Protein AF-A0A445BK35-F1 (afdb_monomer)

Mean predicted aligned error: 13.05 Å

Structure (mmCIF, N/CA/C/O backbone):
data_AF-A0A445BK35-F1
#
_en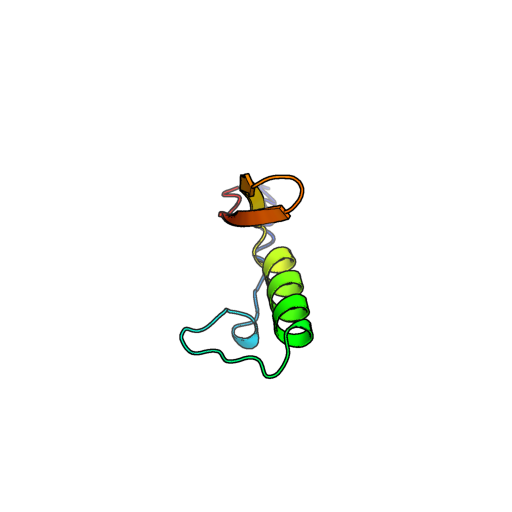try.id   AF-A0A445BK35-F1
#
loop_
_atom_site.group_PDB
_atom_site.id
_atom_site.type_symbol
_atom_site.label_atom_id
_atom_site.label_alt_id
_atom_site.label_comp_id
_atom_site.label_asym_id
_atom_site.label_entity_id
_atom_site.label_seq_id
_atom_site.pdbx_PDB_ins_code
_atom_site.Cartn_x
_atom_site.Cartn_y
_atom_site.Cartn_z
_atom_site.occupancy
_atom_site.B_iso_or_equiv
_atom_site.auth_seq_id
_atom_site.auth_comp_id
_atom_site.auth_asym_id
_atom_site.auth_atom_id
_atom_site.pdbx_PDB_model_num
ATOM 1 N N . MET A 1 1 ? 34.428 11.688 -17.754 1.00 36.22 1 MET A N 1
ATOM 2 C CA . MET A 1 1 ? 33.797 10.403 -17.384 1.00 36.22 1 MET A CA 1
ATOM 3 C C . MET A 1 1 ? 32.621 10.694 -16.467 1.00 36.22 1 MET A C 1
ATOM 5 O O . MET A 1 1 ? 32.774 10.906 -15.275 1.00 36.22 1 MET A O 1
ATOM 9 N N . ASN A 1 2 ? 31.457 10.832 -17.079 1.00 38.91 2 ASN A N 1
ATOM 10 C CA . ASN A 1 2 ? 30.156 11.110 -16.490 1.00 38.91 2 ASN A CA 1
ATOM 11 C C . ASN A 1 2 ? 29.551 9.798 -15.972 1.00 38.91 2 ASN A C 1
ATOM 13 O O . ASN A 1 2 ? 28.715 9.190 -16.631 1.00 38.91 2 ASN A O 1
ATOM 17 N N . ASN A 1 3 ? 29.974 9.363 -14.782 1.00 40.97 3 ASN A N 1
ATOM 18 C CA . ASN A 1 3 ? 29.303 8.281 -14.059 1.00 40.97 3 ASN A CA 1
ATOM 19 C C . ASN A 1 3 ? 28.043 8.823 -13.376 1.00 40.97 3 ASN A C 1
ATOM 21 O O . ASN A 1 3 ? 27.946 8.908 -12.155 1.00 40.97 3 ASN A O 1
ATOM 25 N N . SER A 1 4 ? 27.056 9.196 -14.186 1.00 43.88 4 SER A N 1
ATOM 26 C CA . SER A 1 4 ? 25.677 9.328 -13.734 1.00 43.88 4 SER A CA 1
ATOM 27 C C . SER A 1 4 ? 25.072 7.929 -13.725 1.00 43.88 4 SER A C 1
ATOM 29 O O . SER A 1 4 ? 24.281 7.587 -14.598 1.00 43.88 4 SER A O 1
ATOM 31 N N . THR A 1 5 ? 25.459 7.094 -12.757 1.00 44.53 5 THR A N 1
ATOM 32 C CA . THR A 1 5 ? 24.739 5.853 -12.463 1.00 44.53 5 THR A CA 1
ATOM 33 C C . THR A 1 5 ? 23.345 6.249 -11.985 1.00 44.53 5 THR A C 1
ATOM 35 O O . THR A 1 5 ? 23.068 6.531 -10.816 1.00 44.53 5 THR A O 1
ATOM 38 N N . SER A 1 6 ? 22.433 6.371 -12.946 1.00 48.00 6 SER A N 1
ATOM 39 C CA . SER A 1 6 ? 21.019 6.218 -12.697 1.00 48.00 6 SER A CA 1
ATOM 40 C C . SER A 1 6 ? 20.869 4.855 -12.036 1.00 48.00 6 SER A C 1
ATOM 42 O O . SER A 1 6 ? 20.981 3.830 -12.701 1.00 48.00 6 SER A O 1
ATOM 44 N N . ASN A 1 7 ? 20.656 4.840 -10.719 1.00 50.72 7 ASN A N 1
ATOM 45 C CA . 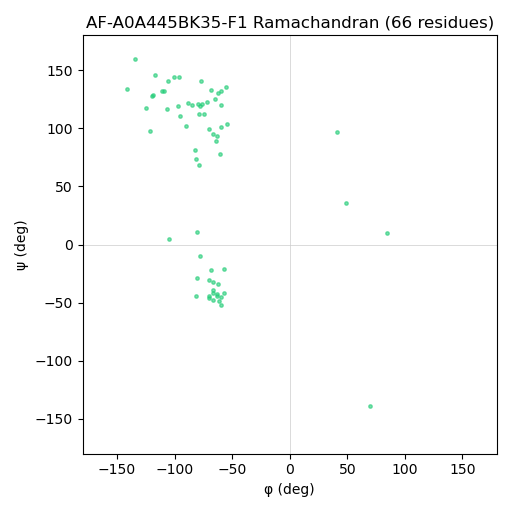ASN A 1 7 ? 20.000 3.727 -10.050 1.00 50.72 7 ASN A CA 1
ATOM 46 C C . ASN A 1 7 ? 18.605 3.623 -10.671 1.00 50.72 7 ASN A C 1
ATOM 48 O O . ASN A 1 7 ? 17.628 4.150 -10.141 1.00 50.72 7 ASN A O 1
ATOM 52 N N . GLN A 1 8 ? 18.540 3.043 -11.865 1.00 54.25 8 GLN A N 1
ATOM 53 C CA . GLN A 1 8 ? 17.327 2.545 -12.462 1.00 54.25 8 GLN A CA 1
ATOM 54 C C . GLN A 1 8 ? 16.922 1.441 -11.498 1.00 54.25 8 GLN A C 1
ATOM 56 O O . GLN A 1 8 ? 17.496 0.358 -11.513 1.00 54.25 8 GLN A O 1
ATOM 61 N N . CYS A 1 9 ? 16.068 1.784 -10.533 1.00 58.81 9 CYS A N 1
ATOM 62 C CA . CYS A 1 9 ? 15.488 0.793 -9.651 1.00 58.81 9 CYS A CA 1
ATOM 63 C C . CYS A 1 9 ? 14.731 -0.156 -10.567 1.00 58.81 9 CYS A C 1
ATOM 65 O O . CYS A 1 9 ? 13.677 0.195 -11.097 1.00 58.81 9 CYS A O 1
ATOM 67 N N . VAL A 1 10 ? 15.346 -1.302 -10.840 1.00 58.28 10 VAL A N 1
ATOM 68 C CA . VAL A 1 10 ? 14.729 -2.402 -11.558 1.00 58.28 10 VAL A CA 1
ATOM 69 C C . VAL A 1 10 ? 13.630 -2.886 -10.627 1.00 58.28 10 VAL A C 1
ATOM 71 O O . VAL A 1 10 ? 13.881 -3.575 -9.643 1.00 58.28 10 VAL A O 1
ATOM 74 N N . VAL A 1 11 ? 12.420 -2.382 -10.851 1.00 57.97 11 VAL A N 1
ATOM 75 C CA . VAL A 1 11 ? 11.226 -2.907 -10.205 1.00 57.97 11 VAL A CA 1
ATOM 76 C C . VAL A 1 11 ? 10.957 -4.220 -10.920 1.00 57.97 11 VAL A C 1
ATOM 78 O O . VAL A 1 11 ? 10.644 -4.187 -12.110 1.00 57.97 11 VAL A O 1
ATOM 81 N N . ASP A 1 12 ? 11.108 -5.358 -10.239 1.00 66.00 12 ASP A N 1
ATOM 82 C CA . ASP A 1 12 ? 10.679 -6.622 -10.839 1.00 66.00 12 ASP A CA 1
ATOM 83 C C . ASP A 1 12 ? 9.206 -6.501 -11.235 1.00 66.00 12 ASP A C 1
ATOM 85 O O . ASP A 1 12 ? 8.377 -6.008 -10.464 1.00 66.00 12 ASP A O 1
ATOM 89 N N . GLU A 1 13 ? 8.863 -6.976 -12.431 1.00 67.75 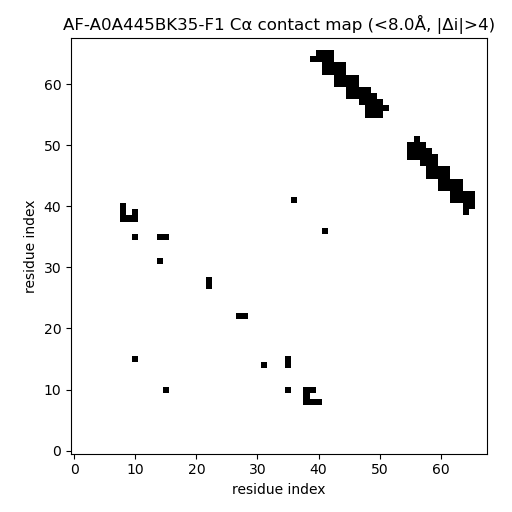13 GLU A N 1
ATOM 90 C CA . GLU A 1 13 ? 7.505 -6.888 -12.983 1.00 67.75 13 GLU A CA 1
ATOM 91 C C . GLU A 1 13 ? 6.441 -7.531 -12.079 1.00 67.75 13 GLU A C 1
ATOM 93 O O . GLU A 1 13 ? 5.257 -7.197 -12.165 1.00 67.75 13 GLU A O 1
ATOM 98 N N . GLN A 1 14 ? 6.857 -8.430 -11.183 1.00 70.56 14 GLN A N 1
ATOM 99 C CA . GLN A 1 14 ? 6.003 -9.045 -10.167 1.00 70.56 14 GLN A CA 1
ATOM 100 C C . GLN A 1 14 ? 5.527 -8.060 -9.083 1.00 70.56 14 GLN A C 1
ATOM 102 O O . GLN A 1 14 ? 4.499 -8.299 -8.454 1.00 70.56 14 GLN A O 1
ATOM 107 N N . PHE A 1 15 ? 6.237 -6.945 -8.881 1.00 70.31 15 PHE A N 1
ATOM 108 C CA . PHE A 1 15 ? 5.907 -5.898 -7.906 1.00 70.31 15 PHE A CA 1
ATOM 109 C C . PHE A 1 15 ? 5.331 -4.633 -8.542 1.00 70.31 15 PHE A C 1
ATOM 111 O O . PHE A 1 15 ? 5.081 -3.649 -7.845 1.00 70.31 15 PHE A O 1
ATOM 118 N N . VAL A 1 16 ? 5.099 -4.642 -9.856 1.00 74.44 16 VAL A N 1
ATOM 119 C CA . VAL A 1 16 ? 4.342 -3.585 -10.526 1.00 74.44 16 VAL A CA 1
ATOM 120 C C . VAL A 1 16 ? 2.857 -3.808 -10.218 1.00 74.44 16 VAL A C 1
ATOM 122 O O . VAL A 1 16 ? 2.331 -4.873 -10.554 1.00 74.44 16 VAL A O 1
ATOM 125 N N . PRO A 1 17 ? 2.156 -2.841 -9.591 1.00 77.25 17 PRO A N 1
ATOM 126 C CA . PRO A 1 17 ? 0.728 -2.963 -9.341 1.00 77.25 17 PRO A CA 1
ATOM 127 C C . PRO A 1 17 ? -0.007 -3.126 -10.672 1.00 77.25 17 PRO A C 1
ATOM 129 O O . PRO A 1 17 ? 0.069 -2.255 -11.541 1.00 77.25 17 PRO A O 1
ATOM 132 N N . LYS A 1 18 ? -0.717 -4.242 -10.841 1.00 81.56 18 LYS A N 1
ATOM 133 C CA . LYS A 1 18 ? -1.539 -4.503 -12.027 1.00 81.56 18 LYS A CA 1
ATOM 134 C C . LYS A 1 18 ? -2.996 -4.210 -11.710 1.00 81.56 18 LYS A C 1
ATOM 136 O O . LYS A 1 18 ? -3.471 -4.451 -10.599 1.00 81.56 18 LYS A O 1
ATOM 141 N N . PHE A 1 19 ? -3.710 -3.687 -12.700 1.00 73.88 19 PHE A N 1
ATOM 142 C CA . PHE A 1 19 ? -5.144 -3.484 -12.571 1.00 73.88 19 PHE A CA 1
ATOM 143 C C . PHE A 1 19 ? -5.829 -4.834 -12.314 1.00 73.88 19 PHE A C 1
ATOM 145 O O . PHE A 1 19 ? -5.526 -5.815 -12.991 1.00 73.88 19 PHE A O 1
ATOM 152 N N . GLY A 1 20 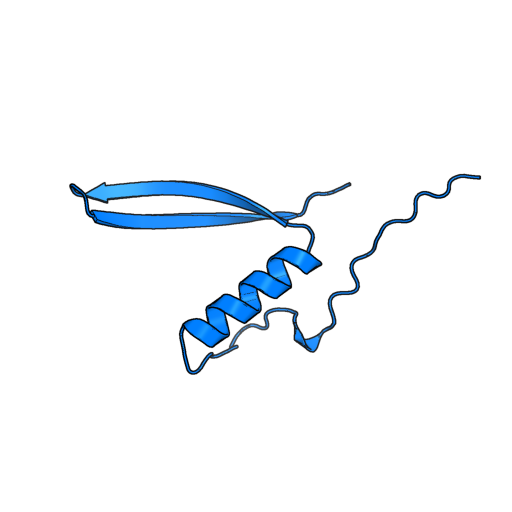? -6.708 -4.895 -11.313 1.00 80.00 20 GLY A N 1
ATOM 153 C CA . GLY A 1 20 ? -7.351 -6.146 -10.896 1.00 80.00 20 GLY A CA 1
ATOM 154 C C . GLY A 1 20 ? -6.546 -7.006 -9.914 1.00 80.00 20 GLY A C 1
ATOM 155 O O . GLY A 1 20 ? -6.951 -8.132 -9.645 1.00 80.00 20 GLY A O 1
ATOM 156 N N . MET A 1 21 ? -5.440 -6.508 -9.347 1.00 85.94 21 MET A N 1
ATOM 157 C CA . MET A 1 21 ? -4.838 -7.148 -8.172 1.00 85.94 21 MET A CA 1
ATOM 158 C C . MET A 1 21 ? -5.812 -7.122 -6.986 1.00 85.94 21 MET A C 1
ATOM 160 O O . MET A 1 21 ? -6.338 -6.072 -6.618 1.00 85.94 21 MET A O 1
ATOM 164 N N . THR A 1 22 ? -6.010 -8.279 -6.361 1.00 87.81 22 THR A N 1
ATOM 165 C CA . THR A 1 22 ? -6.786 -8.447 -5.127 1.00 87.81 22 THR A CA 1
ATOM 166 C C . THR A 1 22 ? -5.896 -9.021 -4.034 1.00 87.81 22 THR A C 1
ATOM 168 O O . THR A 1 22 ? -5.274 -10.063 -4.235 1.00 87.81 22 THR A O 1
ATOM 171 N N . PHE A 1 23 ? -5.871 -8.367 -2.875 1.00 87.19 23 PHE A N 1
ATOM 172 C CA . PHE A 1 23 ? -5.202 -8.857 -1.667 1.00 87.19 23 PHE A CA 1
ATOM 173 C C . PHE A 1 23 ? -6.221 -9.560 -0.770 1.00 87.19 23 PHE A C 1
ATOM 175 O O . PHE A 1 23 ? -7.377 -9.133 -0.708 1.00 87.19 23 PHE A O 1
ATOM 182 N N . LYS A 1 24 ? -5.819 -10.634 -0.081 1.00 91.31 24 LYS A N 1
ATOM 183 C CA . LYS A 1 24 ? -6.725 -11.357 0.828 1.00 91.31 24 LYS A CA 1
ATOM 184 C C . LYS A 1 24 ? -6.842 -10.647 2.170 1.00 91.31 24 LYS A C 1
ATOM 186 O O . LYS A 1 24 ? -7.877 -10.747 2.824 1.00 91.31 24 LYS A O 1
ATOM 191 N N . THR A 1 25 ? -5.795 -9.930 2.572 1.00 92.19 25 THR A N 1
ATOM 192 C CA . THR A 1 25 ? -5.744 -9.182 3.830 1.00 92.19 25 THR A CA 1
ATOM 193 C C . THR A 1 25 ? -5.182 -7.775 3.625 1.00 92.19 25 THR A C 1
ATOM 195 O O . THR A 1 25 ? -4.502 -7.476 2.641 1.00 92.19 25 THR A O 1
ATOM 198 N N . LEU A 1 26 ? -5.467 -6.885 4.579 1.00 85.44 26 LEU A N 1
ATOM 199 C CA . LEU A 1 26 ? -4.941 -5.518 4.571 1.00 85.44 26 LEU A CA 1
ATOM 200 C C . LEU A 1 26 ? -3.419 -5.483 4.779 1.00 85.44 26 LEU A C 1
ATOM 202 O O . LEU A 1 26 ? -2.743 -4.610 4.241 1.00 85.44 26 LEU A O 1
ATOM 206 N N . GLU A 1 27 ? -2.884 -6.434 5.542 1.00 90.38 27 GLU A N 1
ATOM 207 C CA . GLU A 1 27 ? -1.453 -6.542 5.832 1.00 90.38 27 GLU A CA 1
ATOM 208 C C . GLU A 1 27 ? -0.645 -6.881 4.571 1.00 90.38 27 GLU A C 1
ATOM 210 O O . GLU A 1 27 ? 0.363 -6.231 4.296 1.00 90.38 27 GLU A O 1
ATOM 215 N N . GLU A 1 28 ? -1.150 -7.797 3.734 1.00 88.50 28 GLU A N 1
ATOM 216 C CA . GLU A 1 28 ? -0.563 -8.114 2.423 1.00 88.50 28 GLU A CA 1
ATOM 217 C C . GLU A 1 28 ? -0.529 -6.889 1.499 1.00 88.50 28 GLU A C 1
ATOM 219 O O . GLU A 1 28 ? 0.494 -6.603 0.872 1.00 88.50 28 GLU A O 1
ATOM 224 N N . ALA A 1 29 ? -1.631 -6.133 1.442 1.00 86.62 29 ALA A N 1
ATOM 225 C CA . ALA A 1 29 ? -1.690 -4.901 0.659 1.00 86.62 29 ALA A CA 1
ATOM 226 C C . ALA A 1 29 ? -0.693 -3.853 1.187 1.00 86.62 29 ALA A C 1
ATOM 228 O O . ALA A 1 29 ? 0.001 -3.192 0.410 1.00 86.62 29 ALA A O 1
ATOM 229 N N . GLY A 1 30 ? -0.598 -3.717 2.513 1.00 86.94 30 GLY A N 1
ATOM 230 C CA . GLY A 1 30 ? 0.301 -2.779 3.178 1.00 86.94 30 GLY A CA 1
ATOM 231 C C . GLY A 1 30 ? 1.774 -3.056 2.880 1.00 86.94 30 GLY A C 1
ATOM 232 O O . GLY A 1 30 ? 2.503 -2.143 2.483 1.00 86.94 30 GLY A O 1
ATOM 233 N N . GLU A 1 31 ? 2.211 -4.309 3.013 1.00 87.75 31 GLU A N 1
ATOM 234 C CA . GLU A 1 31 ? 3.594 -4.702 2.722 1.00 87.75 31 GLU A CA 1
ATOM 235 C C . GLU A 1 31 ? 3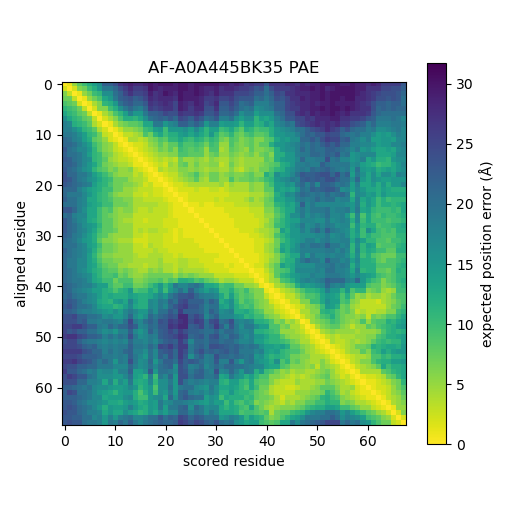.932 -4.561 1.227 1.00 87.75 31 GLU A C 1
ATOM 237 O O . GLU A 1 31 ? 4.997 -4.032 0.890 1.00 87.75 31 GLU A O 1
ATOM 242 N N . PHE A 1 32 ? 3.005 -4.904 0.322 1.00 85.50 32 PHE A N 1
ATOM 243 C CA . PHE A 1 32 ? 3.204 -4.739 -1.122 1.00 85.50 32 PHE A CA 1
ATOM 244 C C . PHE A 1 32 ? 3.459 -3.274 -1.513 1.00 85.50 32 PHE A C 1
ATOM 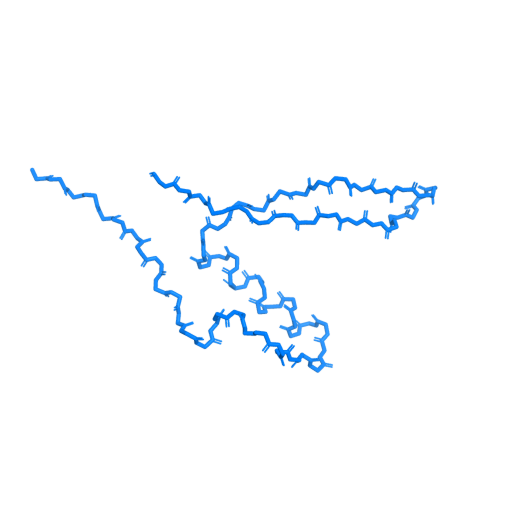246 O O . PHE A 1 32 ? 4.467 -2.955 -2.151 1.00 85.50 32 PHE A O 1
ATOM 253 N N . TYR A 1 33 ? 2.591 -2.349 -1.088 1.00 80.94 33 TYR A N 1
ATOM 254 C CA . TYR A 1 33 ? 2.742 -0.931 -1.431 1.00 80.94 33 TYR A CA 1
ATOM 255 C C . TYR A 1 33 ? 3.933 -0.270 -0.730 1.00 80.94 33 T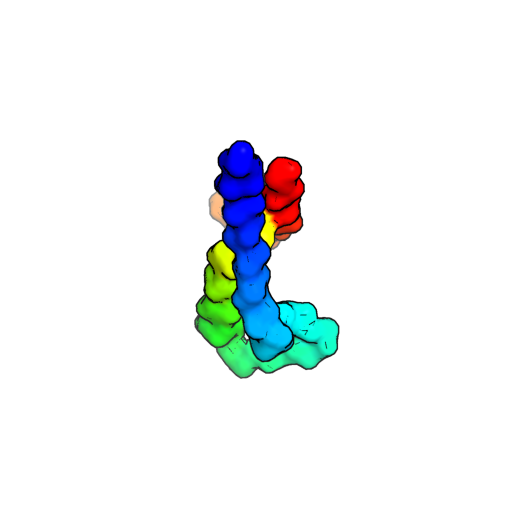YR A C 1
ATOM 257 O O . TYR A 1 33 ? 4.570 0.622 -1.298 1.00 80.94 33 TYR A O 1
ATOM 265 N N . LYS A 1 34 ? 4.292 -0.728 0.472 1.00 80.69 34 LYS A N 1
ATOM 266 C CA . LYS A 1 34 ? 5.503 -0.290 1.174 1.00 80.69 34 LYS A CA 1
ATOM 267 C C . LYS A 1 34 ? 6.761 -0.680 0.400 1.00 80.69 34 LYS A C 1
ATOM 269 O O . LYS A 1 34 ? 7.640 0.165 0.227 1.00 80.69 34 LYS A O 1
ATOM 274 N N . TYR A 1 35 ? 6.835 -1.904 -0.118 1.00 81.44 35 TYR A N 1
ATOM 275 C CA . TYR A 1 35 ? 7.951 -2.352 -0.950 1.00 81.44 35 TYR A CA 1
ATOM 276 C C . TYR A 1 35 ? 8.006 -1.607 -2.295 1.00 81.44 35 TYR A C 1
ATOM 278 O O . TYR A 1 35 ? 9.040 -1.031 -2.640 1.00 81.44 35 TYR A O 1
ATOM 286 N N . TYR A 1 36 ? 6.874 -1.499 -2.994 1.00 79.88 36 TYR A N 1
ATOM 287 C CA . TYR A 1 36 ? 6.764 -0.745 -4.246 1.00 79.88 36 TYR A CA 1
ATOM 288 C C . TYR A 1 36 ? 7.184 0.727 -4.092 1.00 79.88 36 TYR A C 1
ATOM 290 O O . TYR A 1 36 ? 7.920 1.256 -4.925 1.00 79.88 36 TYR A O 1
ATOM 298 N N . SER A 1 37 ? 6.790 1.386 -2.995 1.00 73.56 37 SER A N 1
ATOM 299 C CA . SER A 1 37 ? 7.151 2.786 -2.734 1.00 73.56 37 SER A CA 1
ATOM 300 C C . SER A 1 37 ? 8.661 3.011 -2.582 1.00 73.56 37 SER A C 1
ATOM 302 O O . SER A 1 37 ? 9.164 4.048 -3.019 1.00 73.56 37 SER A O 1
ATOM 304 N N . LYS A 1 38 ? 9.389 2.030 -2.022 1.00 75.00 38 LYS A N 1
ATOM 305 C CA . LYS A 1 38 ? 10.855 2.062 -1.917 1.00 75.00 38 LYS A CA 1
ATOM 306 C C . LYS A 1 38 ? 11.511 1.907 -3.283 1.00 75.00 38 LYS A C 1
ATOM 308 O O . LYS A 1 38 ? 12.445 2.641 -3.587 1.00 75.00 38 LYS A O 1
ATOM 313 N N . LEU A 1 39 ? 11.024 0.966 -4.093 1.00 73.69 39 LEU A N 1
ATOM 314 C CA . LEU A 1 39 ? 11.615 0.681 -5.397 1.00 73.69 39 LEU A CA 1
ATOM 315 C C . LEU A 1 39 ? 11.376 1.809 -6.394 1.00 73.69 39 LEU A C 1
ATOM 317 O O . LEU A 1 39 ? 12.287 2.252 -7.079 1.00 73.69 39 LEU A O 1
ATOM 321 N N . ALA A 1 40 ? 10.158 2.322 -6.474 1.00 67.94 40 ALA A N 1
ATOM 322 C CA . ALA A 1 40 ? 9.817 3.267 -7.524 1.00 67.94 40 ALA A CA 1
ATOM 323 C C . ALA A 1 40 ? 10.271 4.717 -7.236 1.00 67.94 40 ALA A C 1
ATOM 325 O O . ALA A 1 40 ? 9.904 5.637 -7.970 1.00 67.94 40 ALA A O 1
ATOM 326 N N . CYS A 1 41 ? 11.105 4.932 -6.204 1.00 65.25 41 CYS A N 1
ATOM 327 C CA . CYS A 1 41 ? 11.672 6.236 -5.831 1.00 65.25 41 CYS A CA 1
ATOM 328 C C . CYS A 1 41 ? 10.610 7.351 -5.754 1.00 65.25 41 CYS A C 1
ATOM 330 O O . CYS A 1 41 ? 10.852 8.505 -6.126 1.00 65.25 41 CYS A O 1
ATOM 332 N N . PHE A 1 42 ? 9.408 7.006 -5.290 1.00 66.62 42 PHE A N 1
ATOM 333 C CA . PHE A 1 42 ? 8.332 7.970 -5.125 1.00 66.62 42 PHE A CA 1
ATOM 334 C C . PHE A 1 42 ? 8.568 8.810 -3.874 1.00 66.62 42 PHE A C 1
ATOM 336 O O . PHE A 1 42 ? 8.949 8.297 -2.823 1.00 66.62 42 PHE A O 1
ATOM 343 N N . SER A 1 43 ? 8.279 10.107 -3.950 1.00 60.94 43 SER A N 1
ATOM 344 C CA . SER A 1 43 ? 8.014 10.875 -2.737 1.00 60.94 43 SER A CA 1
ATOM 345 C C . SER A 1 43 ? 6.547 10.707 -2.363 1.00 60.94 43 SER A C 1
ATOM 347 O O . SER A 1 43 ? 5.661 11.081 -3.135 1.00 60.94 43 SER A O 1
ATOM 349 N N . THR A 1 44 ? 6.291 10.170 -1.176 1.00 60.25 44 THR A N 1
ATOM 350 C CA . THR A 1 44 ? 4.971 10.183 -0.548 1.00 60.25 44 THR A CA 1
ATOM 351 C C . THR A 1 44 ? 4.649 11.592 -0.078 1.00 60.25 44 THR A C 1
ATOM 353 O O . THR A 1 44 ? 5.380 12.180 0.718 1.00 60.25 44 THR A O 1
ATOM 356 N N . LYS A 1 45 ? 3.533 12.145 -0.551 1.00 74.00 45 LYS A N 1
ATOM 357 C CA . LYS A 1 45 ? 2.983 13.400 -0.044 1.00 74.00 45 LYS A CA 1
ATOM 358 C C . LYS A 1 45 ? 1.546 13.163 0.389 1.00 74.00 45 LYS A C 1
ATOM 360 O O . LYS A 1 45 ? 0.689 12.827 -0.424 1.00 74.00 45 LYS A O 1
ATOM 365 N N . ILE A 1 46 ? 1.288 13.346 1.678 1.00 70.38 46 ILE A N 1
ATOM 366 C CA . ILE A 1 46 ? -0.070 13.318 2.219 1.00 70.38 46 ILE A CA 1
ATOM 367 C C . ILE A 1 46 ? -0.690 14.687 1.926 1.00 70.38 46 ILE A C 1
ATOM 369 O O . ILE A 1 46 ? -0.153 15.722 2.325 1.00 70.38 46 ILE A O 1
ATOM 373 N N . ARG A 1 47 ? -1.794 14.707 1.184 1.00 68.44 47 ARG A N 1
ATOM 374 C CA . ARG A 1 47 ? -2.619 15.892 0.935 1.00 68.44 47 ARG A CA 1
ATOM 375 C C . ARG A 1 47 ? -4.010 15.667 1.524 1.00 68.44 47 ARG A C 1
ATOM 377 O O . ARG A 1 47 ? -4.505 14.554 1.543 1.00 68.44 47 ARG A O 1
ATOM 384 N N . ASN A 1 48 ? -4.616 16.747 2.014 1.00 58.88 48 ASN A N 1
ATOM 385 C CA . ASN A 1 48 ? -5.977 16.822 2.557 1.00 58.88 48 ASN A CA 1
ATOM 386 C C . ASN A 1 48 ? -6.420 15.647 3.447 1.00 58.88 48 ASN A C 1
ATOM 388 O O . ASN A 1 48 ? -6.946 14.636 2.989 1.00 58.88 48 ASN A O 1
ATOM 392 N N . THR A 1 49 ? -6.299 15.861 4.751 1.00 67.56 49 THR A N 1
ATOM 393 C CA . THR A 1 49 ? -7.025 15.141 5.796 1.00 67.56 49 THR A CA 1
ATOM 394 C C . THR A 1 49 ? -8.334 15.878 6.081 1.00 67.56 49 THR A C 1
ATOM 396 O O . THR A 1 49 ? -8.335 16.898 6.768 1.00 67.56 49 THR A O 1
ATOM 399 N N . THR A 1 50 ? -9.470 15.401 5.566 1.00 71.94 50 THR A N 1
ATOM 400 C CA . THR A 1 50 ? -10.767 15.942 6.011 1.00 71.94 50 THR A CA 1
ATOM 401 C C . THR A 1 50 ? -11.098 15.319 7.363 1.00 71.94 50 THR A C 1
ATOM 403 O O . THR A 1 50 ? -11.208 14.097 7.468 1.00 71.94 50 THR A O 1
ATOM 406 N N . ARG A 1 51 ? -11.231 16.140 8.406 1.00 72.38 51 ARG A N 1
ATOM 407 C CA . ARG A 1 51 ? -11.591 15.693 9.758 1.00 72.38 51 ARG A CA 1
ATOM 408 C C . ARG A 1 51 ? -13.033 16.071 10.068 1.00 72.38 51 ARG A C 1
ATOM 410 O O . ARG A 1 51 ? -13.475 17.157 9.700 1.00 72.38 51 ARG A O 1
ATOM 417 N N . LYS A 1 52 ? -13.769 15.188 10.742 1.00 77.31 52 LYS A N 1
ATOM 418 C CA . LYS A 1 52 ? -15.047 15.530 11.381 1.00 77.31 52 LYS A CA 1
ATOM 419 C C . LYS A 1 52 ? -14.899 15.206 12.865 1.00 77.31 52 LYS A C 1
ATOM 421 O O . LYS A 1 52 ? -15.022 14.051 13.250 1.00 77.31 52 LYS A O 1
ATOM 426 N N . GLY A 1 53 ? -14.595 16.220 13.672 1.00 81.12 53 GLY A N 1
ATOM 427 C CA . GLY A 1 53 ? -14.133 16.007 15.048 1.00 81.12 53 GLY A CA 1
ATOM 428 C C . GLY A 1 53 ? -12.727 15.398 15.065 1.00 81.12 53 GLY A C 1
ATOM 429 O O . GLY A 1 53 ? -11.890 15.777 14.244 1.00 81.12 53 GLY A O 1
ATOM 430 N N . ASP A 1 54 ? -12.491 14.433 15.953 1.00 83.38 54 ASP A N 1
ATOM 431 C CA . ASP A 1 54 ? -11.214 13.707 16.056 1.00 83.38 54 ASP A CA 1
ATOM 432 C C . ASP A 1 54 ? -11.039 12.624 14.978 1.00 83.38 54 ASP A C 1
ATOM 434 O O . ASP A 1 54 ? -9.948 12.086 14.781 1.00 83.38 54 ASP A O 1
ATOM 438 N N . GLU A 1 55 ? -12.102 12.325 14.233 1.00 76.00 55 GLU A N 1
ATOM 439 C CA . GLU A 1 55 ? -12.112 11.255 13.247 1.00 76.00 55 GLU A CA 1
ATOM 440 C C . GLU A 1 55 ? -11.632 11.762 11.878 1.00 76.00 55 GLU A C 1
ATOM 442 O O . GLU A 1 55 ? -12.194 12.692 11.277 1.00 76.00 55 GLU A O 1
ATOM 447 N N . ILE A 1 56 ? -10.565 11.145 11.364 1.00 78.38 56 ILE A N 1
ATOM 448 C CA . ILE A 1 56 ? -10.075 11.405 10.011 1.00 78.38 56 ILE A CA 1
ATOM 449 C C . ILE A 1 56 ? -10.970 10.645 9.039 1.00 78.38 56 ILE A C 1
ATOM 451 O O . ILE A 1 56 ? -10.947 9.421 8.994 1.00 78.38 56 ILE A O 1
ATOM 455 N N . LYS A 1 57 ? -11.738 11.381 8.236 1.00 77.12 57 LYS A N 1
ATOM 456 C CA . LYS A 1 57 ? -12.674 10.784 7.282 1.00 77.12 57 LYS A CA 1
ATOM 457 C C . LYS A 1 57 ? -12.000 10.341 6.001 1.00 77.12 57 LYS A C 1
ATOM 459 O O . LYS A 1 57 ? -12.283 9.260 5.513 1.00 77.12 57 LYS A O 1
ATOM 464 N N . ASN A 1 58 ? -11.129 11.190 5.462 1.00 70.12 58 ASN A N 1
ATOM 465 C CA . ASN A 1 58 ? -10.441 10.932 4.205 1.00 70.12 58 ASN A CA 1
ATOM 466 C C . ASN A 1 58 ? -9.006 11.437 4.301 1.00 70.12 58 ASN A C 1
ATOM 468 O O . ASN A 1 58 ? -8.784 12.563 4.749 1.00 70.12 58 ASN A O 1
ATOM 472 N N . GLN A 1 59 ? -8.053 10.621 3.856 1.00 76.06 59 GLN A N 1
ATOM 473 C CA . GLN A 1 59 ? -6.686 11.047 3.574 1.00 76.06 59 GLN A CA 1
ATOM 474 C C . GLN A 1 59 ? -6.406 10.801 2.101 1.00 76.06 59 GLN A C 1
ATOM 476 O O . GLN A 1 59 ? -6.601 9.687 1.618 1.00 76.06 59 GLN A O 1
ATOM 481 N N . LEU A 1 60 ? -5.922 11.818 1.392 1.00 76.94 60 LEU A N 1
ATOM 482 C CA . LEU A 1 60 ? -5.403 11.621 0.049 1.00 76.94 60 LEU A CA 1
ATOM 483 C C . LEU A 1 60 ? -3.887 11.435 0.127 1.00 76.94 60 LEU A C 1
ATOM 485 O O . LEU A 1 60 ? -3.133 12.363 0.410 1.00 76.94 60 LEU A O 1
ATOM 489 N N . ILE A 1 61 ? -3.421 10.224 -0.153 1.00 74.38 61 ILE A N 1
ATOM 490 C CA . ILE A 1 61 ? -1.990 9.953 -0.276 1.00 74.38 61 ILE A CA 1
ATOM 491 C C . ILE A 1 61 ? -1.637 10.005 -1.758 1.00 74.38 61 ILE A C 1
ATOM 493 O O . ILE A 1 61 ? -2.181 9.256 -2.566 1.00 74.38 61 ILE A O 1
ATOM 497 N N . THR A 1 62 ? -0.742 10.918 -2.126 1.00 73.56 62 THR A N 1
ATOM 498 C CA . THR A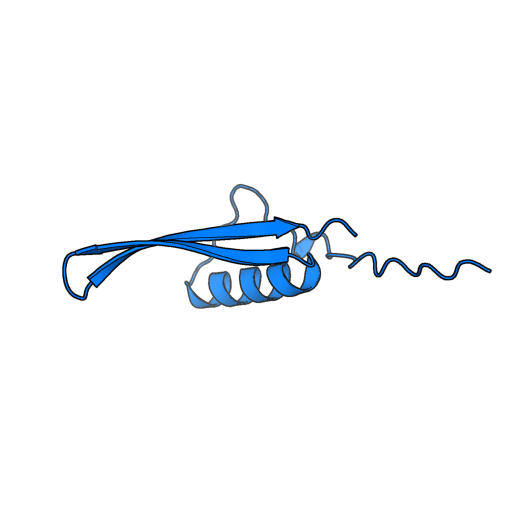 1 62 ? -0.238 11.046 -3.494 1.00 73.56 62 THR A CA 1
ATOM 499 C C . THR A 1 62 ? 1.214 10.583 -3.548 1.00 73.56 62 THR A C 1
ATOM 501 O O . THR A 1 62 ? 2.039 11.002 -2.735 1.00 73.56 62 THR A O 1
ATOM 504 N N . TYR A 1 63 ? 1.530 9.743 -4.532 1.00 70.06 63 TYR A N 1
ATOM 505 C CA . TYR A 1 63 ? 2.888 9.308 -4.845 1.00 70.06 63 TYR A CA 1
ATOM 506 C C . TYR A 1 63 ? 3.329 10.016 -6.128 1.00 70.06 63 TYR A C 1
ATOM 508 O O . TYR A 1 63 ? 2.709 9.833 -7.173 1.00 70.06 63 TYR A O 1
ATOM 516 N N . SER A 1 64 ? 4.367 10.849 -6.056 1.00 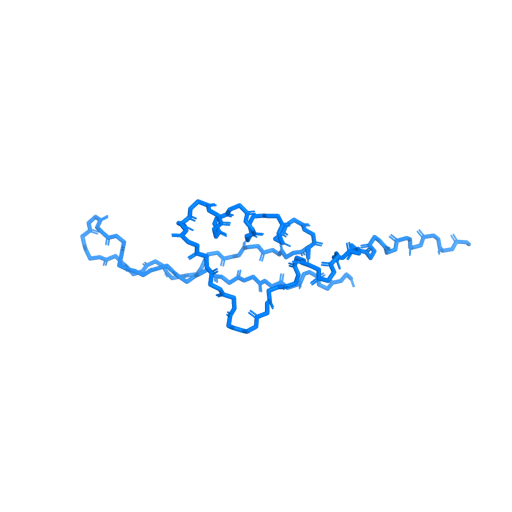66.69 64 SER A N 1
ATOM 517 C CA . SER A 1 64 ? 4.953 11.510 -7.232 1.00 66.69 64 SER A CA 1
ATOM 518 C C . SER A 1 64 ? 6.336 10.944 -7.512 1.00 66.69 64 SER A C 1
ATOM 520 O O . SER A 1 64 ? 7.147 10.807 -6.590 1.00 66.69 64 SER A O 1
ATOM 522 N N . ARG A 1 65 ? 6.608 10.583 -8.773 1.00 69.19 65 ARG A N 1
ATOM 523 C CA . ARG A 1 65 ? 7.929 10.094 -9.187 1.00 69.19 65 ARG A CA 1
ATOM 524 C C . ARG A 1 65 ? 8.914 11.241 -9.011 1.00 69.19 65 ARG A C 1
ATOM 526 O O . ARG A 1 65 ? 8.669 12.322 -9.539 1.00 69.19 65 ARG A O 1
ATOM 533 N N . LYS A 1 66 ? 10.002 11.034 -8.266 1.00 61.22 66 LYS A N 1
ATOM 534 C CA . LYS A 1 66 ? 11.124 11.971 -8.337 1.00 61.22 66 LYS A CA 1
ATOM 535 C C . LYS A 1 66 ? 11.771 11.787 -9.705 1.00 61.22 66 LYS A C 1
ATOM 537 O O . LYS A 1 66 ? 12.489 10.815 -9.924 1.00 61.22 66 LYS A O 1
ATOM 542 N N . GLU A 1 67 ? 11.448 12.674 -10.634 1.00 58.47 67 GLU A N 1
ATOM 543 C CA . GLU A 1 67 ? 12.253 12.845 -11.838 1.00 58.47 67 GLU A CA 1
ATOM 544 C C . GLU A 1 67 ? 13.596 13.448 -11.406 1.00 58.47 67 GLU A C 1
ATOM 546 O O . GLU A 1 67 ? 13.641 14.299 -10.513 1.00 58.47 67 GLU A O 1
ATOM 551 N N . LYS A 1 68 ? 14.683 12.868 -11.913 1.00 58.06 68 LYS A N 1
ATOM 552 C CA . LYS A 1 68 ? 16.057 13.145 -11.490 1.00 58.06 68 LYS A CA 1
ATOM 553 C C . LYS A 1 68 ? 16.631 14.306 -12.287 1.00 58.06 68 LYS A C 1
ATOM 555 O O . LYS A 1 68 ? 16.306 14.374 -13.491 1.00 58.06 68 LYS A O 1
#

Sequence (68 aa):
MNNSTSNQCVVDEQFVPKFGMTFKTLEEAGEFYKYYSKLACFSTKIRNTTRKGDEIKNQLITYSRKEK

pLDDT: mean 71.0, std 13.22, range [36.22, 92.19]

Organism: Arachis hypogaea (NCBI:txid3818)

Foldseek 3Di:
DPPPPPPQLPDPPVLPDDPPDDDPDPVVVVVSVVVVLVRQQWDWDWDDQDDDPPDGPDIDIDTDRPDD

Nearest PDB structures (foldseek):
  6wt4-assembly1_B  TM=4.402E-01  e=5.453E+00  Flavobacteriaceae
  6wt4-assembly1_A  TM=4.812E-01  e=7.625E+00  Flavobacteriaceae
  7aeb-assembly1_S  TM=2.479E-01  e=4.459E+00  Algoriphagus machipongonensis

Radius of gyration: 16.09 Å; Cα contacts (8 Å, |Δi|>4): 57; chains: 1; bounding box: 49×28×33 Å

Secondary structure (DSSP, 8-state):
------------GGGSPPTT---SSHHHHHHHHHHHHHHTTEEEEEEEEEEETTEEEEEEEEEEE---

Solvent-accessible surface area (backbone atoms only — not comparable to full-atom values): 4523 Å² total; per-residue (Å²): 136,86,82,75,77,72,80,71,58,79,64,55,76,89,63,53,90,52,92,86,74,79,67,95,45,72,65,60,47,51,54,51,52,55,53,38,44,64,46,64,51,40,48,80,44,82,46,68,72,48,62,64,80,95,45,74,74,44,72,43,77,44,73,44,71,63,82,128